Protein AF-A0A151AY26-F1 (afdb_monomer)

Sequence (166 aa):
MREMFSSAWLRRGSSVVFDKYVLGHLIESASLVSLRQALAWLKAWPVEPPAGRNTVLVSGLETLLEVLDPVEAEAFLRKRVKPLIMEFQYRWDQCGLVFGFAAPERSFEVTVADEEVLFLRRDGKRVHLSFALWDGSTTLDVTRLVRDEPQTGRRITVGYHVARIS

Secondary structure (DSSP, 8-state):
-EEE-SSGGGSSSEEEE--HHHHHHHHHHSEEEEHHHHHHTTTS--SS-GGG-SEEEEESHHHHHHHS-HHHHHHHIIIIIHHHHHHHHHH-TTSEEEEE--S-GGGEEE-TTT-PEEEE-TTS-EEEHHHHHH---TTS--EEEEEE-TTT--EEEEEEEES---

Foldseek 3Di:
DAADADPQLQFFFEWEFADPVVVVVCVVQAAEDEPVVLLCCVVPPDLADPPNGQEYEYEDLLVLCQPDDQVVNLVCLQVGQQVSRQVCCVRRVRHHYYYYDNDDPVQWDQDPPQRFTWGQHPVRDIHRNCCSNAVSDPPWPWYFYWDADPPPRDIDGGIITTRDHD

Solvent-accessible surface area (backbone atoms only — not comparable to full-atom values): 9043 Å² total; per-residue (Å²): 119,53,77,41,75,70,73,63,61,46,36,26,24,42,32,44,37,34,32,65,70,61,49,55,53,43,65,74,72,24,32,76,42,43,44,70,59,59,61,49,27,82,80,59,67,69,95,62,59,62,93,78,35,46,24,39,35,32,35,58,56,53,59,48,54,66,69,40,58,47,70,56,30,36,50,44,26,47,73,50,49,23,56,49,52,48,52,42,48,70,75,39,57,66,26,7,40,34,39,46,37,90,55,56,66,89,33,51,47,68,44,88,87,77,62,41,40,27,39,48,37,94,87,71,51,64,30,58,43,40,36,24,50,62,65,61,47,100,84,58,75,54,26,37,31,39,45,69,38,92,88,75,68,45,78,40,74,32,33,41,33,37,72,70,70,134

Mean predicted aligned error: 3.71 Å

Radius of gyration: 14.93 Å; Cα contacts (8 Å, |Δi|>4): 313; chains: 1; bounding box: 34×36×40 Å

Organism: NCBI:txid1122241

pLDDT: mean 92.87, std 8.69, range [44.94, 98.69]

Nearest PDB structures (foldseek):
  5jc3-assembly2_B  TM=2.348E-01  e=4.480E-01  Gallus gallus
  5jc3-assembly1_A  TM=2.347E-01  e=4.480E-01  Gallus gallus
  5jcf-assembly1_A  TM=2.336E-01  e=6.976E-01  Gallus gallus
  5jch-assembly1_A  TM=2.380E-01  e=1.491E+00  Gallus gallus
  5jch-assembly2_B  TM=2.338E-01  e=1.399E+00  Gallus gallus

Structure (mmCIF, N/CA/C/O backbone):
data_AF-A0A151AY26-F1
#
_entry.id   AF-A0A151AY26-F1
#
loop_
_atom_site.group_PDB
_atom_site.id
_atom_site.type_symbol
_atom_site.label_atom_id
_atom_site.label_alt_id
_atom_site.label_comp_id
_atom_site.label_asym_id
_atom_site.label_entity_id
_atom_site.label_seq_id
_atom_site.pdbx_PDB_ins_code
_atom_site.Cartn_x
_atom_site.Cartn_y
_atom_site.Cartn_z
_atom_site.occupancy
_atom_site.B_iso_or_equiv
_atom_site.auth_seq_id
_atom_site.auth_comp_id
_atom_site.auth_asym_id
_atom_site.auth_atom_id
_atom_site.pdbx_PDB_model_num
ATOM 1 N N . MET A 1 1 ? -13.603 10.552 4.955 1.00 85.00 1 MET A N 1
ATOM 2 C CA . MET A 1 1 ? -13.088 9.465 4.111 1.00 85.00 1 MET A CA 1
ATOM 3 C C . MET A 1 1 ? -14.184 8.442 3.963 1.00 85.00 1 MET A C 1
ATOM 5 O O . MET A 1 1 ? -14.793 8.080 4.968 1.00 85.00 1 MET A O 1
ATOM 9 N N . ARG A 1 2 ? -14.480 8.002 2.738 1.00 89.69 2 ARG A N 1
ATOM 10 C CA . ARG A 1 2 ? -15.485 6.957 2.498 1.00 89.69 2 ARG A CA 1
ATOM 11 C C . ARG A 1 2 ? -15.016 5.625 3.088 1.00 89.69 2 ARG A C 1
ATOM 13 O O . ARG A 1 2 ? -13.834 5.308 3.007 1.00 89.69 2 ARG A O 1
ATOM 20 N N . GLU A 1 3 ? -15.941 4.8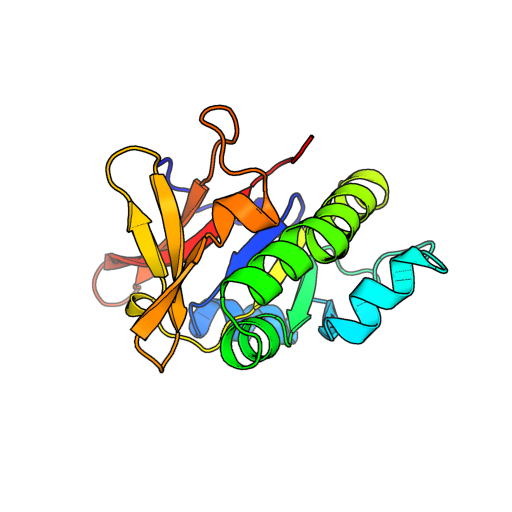28 3.620 1.00 93.44 3 GLU A N 1
ATOM 21 C CA . GLU A 1 3 ? -15.673 3.458 4.079 1.00 93.44 3 GLU A CA 1
ATOM 22 C C . GLU A 1 3 ? -16.173 2.418 3.057 1.00 93.44 3 GLU A C 1
ATOM 24 O O . GLU A 1 3 ? -17.206 2.609 2.406 1.00 93.44 3 GLU A O 1
ATOM 29 N N . MET A 1 4 ? -15.448 1.304 2.912 1.00 93.94 4 MET A N 1
ATOM 30 C CA . MET A 1 4 ? -15.825 0.161 2.074 1.00 93.94 4 MET A CA 1
ATOM 31 C C . MET A 1 4 ? -15.691 -1.157 2.842 1.00 93.94 4 MET A C 1
ATOM 33 O O . MET A 1 4 ? -14.611 -1.502 3.315 1.00 93.94 4 MET A O 1
ATOM 37 N N . PHE A 1 5 ? -16.789 -1.919 2.862 1.00 92.31 5 PHE A N 1
ATOM 38 C CA . PHE A 1 5 ? -16.885 -3.271 3.436 1.00 92.31 5 PHE A CA 1
ATOM 39 C C . PHE A 1 5 ? -16.760 -4.381 2.382 1.00 92.31 5 PHE A C 1
ATOM 41 O O . PHE A 1 5 ? -16.525 -5.543 2.698 1.00 92.31 5 PHE A O 1
ATOM 48 N N . SER A 1 6 ? -16.975 -4.042 1.108 1.00 90.50 6 SER A N 1
ATOM 49 C CA . SER A 1 6 ? -16.974 -5.022 0.021 1.00 90.50 6 SER A CA 1
ATOM 50 C C . SER A 1 6 ? -15.567 -5.535 -0.293 1.00 90.50 6 SER A C 1
ATOM 52 O O . SER A 1 6 ? -14.580 -4.841 -0.068 1.00 90.50 6 SER A O 1
ATOM 54 N N . SER A 1 7 ? -15.483 -6.694 -0.943 1.00 91.88 7 SER A N 1
ATOM 55 C CA . SER A 1 7 ? -14.238 -7.258 -1.478 1.00 91.88 7 SER A CA 1
ATOM 56 C C . SER A 1 7 ? -13.870 -6.747 -2.881 1.00 91.88 7 SER A C 1
ATOM 58 O O . SER A 1 7 ? -13.008 -7.325 -3.540 1.00 91.88 7 SER A O 1
ATOM 60 N N . ALA A 1 8 ? -14.512 -5.680 -3.378 1.00 92.50 8 ALA A N 1
ATOM 61 C CA . ALA A 1 8 ? -14.283 -5.170 -4.735 1.00 92.50 8 ALA A CA 1
ATOM 62 C C . ALA A 1 8 ? -12.825 -4.736 -4.984 1.00 92.50 8 ALA A C 1
ATOM 64 O O . ALA A 1 8 ? -12.304 -4.954 -6.077 1.00 92.50 8 ALA A O 1
ATOM 65 N N . TRP A 1 9 ? -12.150 -4.212 -3.956 1.00 94.56 9 TRP A N 1
ATOM 66 C CA . TRP A 1 9 ? -10.736 -3.810 -3.984 1.00 94.56 9 TRP A CA 1
ATOM 67 C C . TRP A 1 9 ? -9.762 -4.971 -4.251 1.00 94.56 9 TRP A C 1
ATOM 69 O O . TRP A 1 9 ? -8.617 -4.739 -4.631 1.00 94.56 9 TRP A O 1
ATOM 79 N N . LEU A 1 10 ? -10.205 -6.22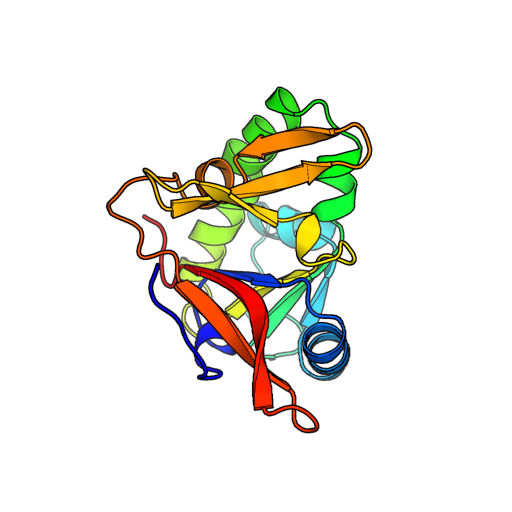7 -4.101 1.00 95.75 10 LEU A N 1
ATOM 80 C CA . LEU A 1 10 ? -9.411 -7.401 -4.471 1.00 95.75 10 LEU A CA 1
ATOM 81 C C . LEU A 1 10 ? -9.299 -7.580 -5.984 1.00 95.75 10 LEU A C 1
ATOM 83 O O . LEU A 1 10 ? -8.372 -8.238 -6.434 1.00 95.75 10 LEU A O 1
ATOM 87 N N . ARG A 1 11 ? -10.235 -7.029 -6.763 1.00 94.56 11 ARG A N 1
ATOM 88 C CA . ARG A 1 11 ? -10.326 -7.237 -8.217 1.00 94.56 11 ARG A CA 1
ATOM 89 C C . ARG A 1 11 ? -9.966 -6.001 -9.030 1.00 94.56 11 ARG A C 1
ATOM 91 O O . ARG A 1 11 ? -10.027 -6.054 -10.247 1.00 94.56 11 ARG A O 1
ATOM 98 N N . ARG A 1 12 ? -9.666 -4.870 -8.395 1.00 94.44 12 ARG A N 1
ATOM 99 C CA . ARG A 1 12 ? -9.336 -3.638 -9.114 1.00 94.44 12 ARG A CA 1
ATOM 100 C C . ARG A 1 12 ? -8.614 -2.649 -8.220 1.00 94.44 12 ARG A C 1
ATOM 102 O O . ARG A 1 12 ? -8.875 -2.600 -7.022 1.00 94.44 12 ARG A O 1
ATOM 109 N N . GLY A 1 13 ? -7.795 -1.805 -8.838 1.00 94.25 13 GLY A N 1
ATOM 110 C CA . GLY A 1 13 ? -7.162 -0.658 -8.199 1.00 94.25 13 GLY A CA 1
ATOM 111 C C . GLY A 1 13 ? -5.954 -1.058 -7.363 1.00 94.25 13 GLY A C 1
ATOM 112 O O . GLY A 1 13 ? -5.368 -2.123 -7.554 1.00 94.25 13 GLY A O 1
ATOM 113 N N . SER A 1 14 ? -5.560 -0.180 -6.446 1.00 96.56 14 SER A N 1
ATOM 114 C CA . SER A 1 14 ? -4.414 -0.410 -5.566 1.00 96.56 14 SER A CA 1
ATOM 115 C C . SER A 1 14 ? -4.747 -0.127 -4.112 1.00 96.56 14 SER A C 1
ATOM 117 O O . SER A 1 14 ? -5.467 0.827 -3.820 1.00 96.56 14 SER A O 1
ATOM 119 N N . SER A 1 15 ? -4.202 -0.937 -3.209 1.00 97.56 15 SER A N 1
ATOM 120 C CA . SER A 1 15 ? -4.500 -0.861 -1.782 1.00 97.56 15 SER A CA 1
ATOM 121 C C . SER A 1 15 ? -3.249 -1.028 -0.931 1.00 97.56 15 SER A C 1
ATOM 123 O O . SER A 1 15 ? -2.327 -1.751 -1.303 1.00 97.56 15 SER A O 1
ATOM 125 N N . VAL A 1 16 ? -3.252 -0.410 0.242 1.00 97.81 16 VAL A N 1
ATOM 126 C CA . VAL A 1 16 ? -2.341 -0.713 1.349 1.00 97.81 16 VAL A CA 1
ATOM 127 C C . VAL A 1 16 ? -3.148 -1.443 2.412 1.00 97.81 16 VAL A C 1
ATOM 129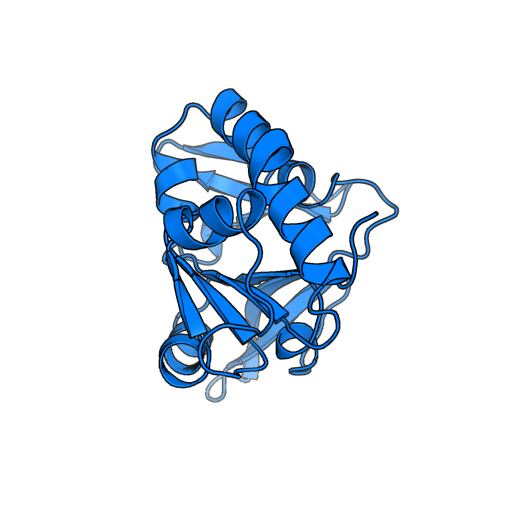 O O . VAL A 1 16 ? -4.204 -0.951 2.798 1.00 97.81 16 VAL A O 1
ATOM 132 N N . VAL A 1 17 ? -2.680 -2.604 2.872 1.00 98.38 17 VAL A N 1
ATOM 133 C CA . VAL A 1 17 ? -3.388 -3.441 3.856 1.00 98.38 17 VAL A CA 1
ATOM 134 C C . VAL A 1 17 ? -2.442 -3.831 4.984 1.00 98.38 17 VAL A C 1
ATOM 136 O O . VAL A 1 17 ? -1.318 -4.262 4.731 1.00 98.38 17 VAL A O 1
ATOM 139 N N . PHE A 1 18 ? -2.918 -3.698 6.221 1.00 97.81 18 PHE A N 1
ATOM 140 C CA . PHE A 1 18 ? -2.132 -3.927 7.439 1.00 97.81 18 PHE A CA 1
ATOM 141 C C . PHE A 1 18 ? -2.842 -4.776 8.505 1.00 97.81 18 PHE A C 1
ATOM 143 O O . PHE A 1 18 ? -2.239 -5.159 9.509 1.00 97.81 18 PHE A O 1
ATOM 150 N N . ASP A 1 19 ? -4.122 -5.109 8.317 1.00 96.56 19 ASP A N 1
ATOM 151 C CA . ASP A 1 19 ? -4.811 -6.020 9.234 1.00 96.56 19 ASP A CA 1
ATOM 152 C C . ASP A 1 19 ? -4.332 -7.464 9.047 1.00 96.56 19 ASP A C 1
ATOM 154 O O . ASP A 1 19 ? -4.396 -8.037 7.958 1.00 96.56 19 ASP A O 1
ATOM 158 N N . LYS A 1 20 ? -3.887 -8.078 10.147 1.00 94.75 20 LYS A N 1
ATOM 159 C CA . LYS A 1 20 ? -3.301 -9.425 10.148 1.00 94.75 20 LYS A CA 1
ATOM 160 C C . LYS A 1 20 ? -4.273 -10.497 9.665 1.00 94.75 20 LYS A C 1
ATOM 162 O O . LYS A 1 20 ? -3.846 -11.433 8.995 1.00 94.75 20 LYS A O 1
ATOM 167 N N . TYR A 1 21 ? -5.558 -10.373 10.002 1.00 94.00 21 TYR A N 1
ATOM 168 C CA . TYR A 1 21 ? -6.567 -11.344 9.588 1.00 94.00 21 TYR A CA 1
ATOM 169 C C . TYR A 1 21 ? -6.764 -11.300 8.068 1.00 94.00 21 TYR A C 1
ATOM 171 O O . TYR A 1 21 ? -6.689 -12.338 7.412 1.00 94.00 21 TYR A O 1
ATOM 179 N N . VAL A 1 22 ? -6.923 -10.106 7.489 1.00 95.88 22 VAL A N 1
ATOM 180 C CA . VAL A 1 22 ? -7.026 -9.935 6.030 1.00 95.88 22 VAL A CA 1
ATOM 181 C C . VAL A 1 22 ? -5.742 -10.374 5.319 1.00 95.88 22 VAL A C 1
ATOM 183 O O . VAL A 1 22 ? -5.815 -11.082 4.316 1.00 95.88 22 VAL A O 1
ATOM 186 N N . LEU A 1 23 ? -4.565 -10.019 5.842 1.00 97.25 23 LEU A N 1
ATOM 187 C CA . LEU A 1 23 ? -3.288 -10.434 5.254 1.00 97.25 23 LEU A CA 1
ATOM 188 C C . LEU A 1 23 ? -3.101 -11.953 5.261 1.00 97.25 23 LEU A C 1
ATOM 190 O O . LEU A 1 23 ? -2.617 -12.490 4.269 1.00 97.25 23 LEU A O 1
ATOM 194 N N . GLY A 1 24 ? -3.520 -12.647 6.325 1.00 96.25 24 GLY A N 1
ATOM 195 C CA . GLY A 1 24 ? -3.487 -14.111 6.385 1.00 96.25 24 GLY A CA 1
ATOM 196 C C . GLY A 1 24 ? -4.253 -14.754 5.228 1.00 96.25 24 GLY A C 1
ATOM 197 O O . GLY A 1 24 ? -3.701 -15.584 4.513 1.00 96.25 24 GLY A O 1
ATOM 198 N N . HIS A 1 25 ? -5.476 -14.284 4.964 1.00 95.31 25 HIS A N 1
ATOM 199 C CA . HIS A 1 25 ? -6.280 -14.768 3.837 1.00 95.31 25 HIS A CA 1
ATOM 200 C C . HIS A 1 25 ? -5.629 -14.448 2.487 1.00 95.31 25 HIS A C 1
ATOM 202 O O . HIS A 1 25 ? -5.589 -15.297 1.599 1.00 95.31 25 HIS A O 1
ATOM 208 N N . LEU A 1 26 ? -5.077 -13.239 2.328 1.00 96.56 26 LEU A N 1
ATOM 209 C CA . LEU A 1 26 ? -4.415 -12.836 1.086 1.00 96.56 26 LEU A CA 1
ATOM 210 C C . LEU A 1 26 ? -3.169 -13.670 0.778 1.00 96.56 26 LEU A C 1
ATOM 212 O O . LEU A 1 26 ? -2.906 -13.938 -0.390 1.00 96.56 26 LEU A O 1
ATOM 216 N N . ILE A 1 27 ? -2.405 -14.087 1.789 1.00 95.31 27 ILE A N 1
ATOM 217 C CA . ILE A 1 27 ? -1.229 -14.947 1.585 1.00 95.31 27 ILE A CA 1
ATOM 218 C C . ILE A 1 27 ? -1.635 -16.277 0.933 1.00 95.31 27 ILE A C 1
ATOM 220 O O . ILE A 1 27 ? -0.912 -16.789 0.080 1.00 95.31 27 ILE A O 1
ATOM 224 N N . GLU A 1 28 ? -2.803 -16.811 1.283 1.00 93.44 28 GLU A N 1
ATOM 225 C CA . GLU A 1 28 ? -3.320 -18.058 0.719 1.00 93.44 28 GLU A CA 1
ATOM 226 C C . GLU A 1 28 ? -3.959 -17.841 -0.662 1.00 93.44 28 GLU A C 1
ATOM 228 O O . GLU A 1 28 ? -3.713 -18.610 -1.601 1.00 93.44 28 GLU A O 1
ATOM 233 N N . SER A 1 29 ? -4.752 -16.774 -0.810 1.00 94.00 29 SER A N 1
ATOM 234 C CA . SER A 1 29 ? -5.644 -16.574 -1.957 1.00 94.00 29 SER A CA 1
ATOM 235 C C . SER A 1 29 ? -5.098 -15.676 -3.074 1.00 94.00 29 SER A C 1
ATOM 237 O O . SER A 1 29 ? -5.614 -15.741 -4.187 1.00 94.00 29 SER A O 1
ATOM 239 N N . ALA A 1 30 ? -4.100 -14.826 -2.811 1.00 95.94 30 ALA A N 1
ATOM 240 C CA . ALA A 1 30 ? -3.525 -13.874 -3.771 1.00 95.94 30 ALA A CA 1
ATOM 241 C C . ALA A 1 30 ? -2.156 -14.334 -4.284 1.00 95.94 30 ALA A C 1
ATOM 243 O O . ALA A 1 30 ? -1.518 -15.216 -3.715 1.00 95.94 30 ALA A O 1
ATOM 244 N N . SER A 1 31 ? -1.673 -13.749 -5.374 1.00 96.81 31 SER A N 1
ATOM 245 C CA . SER A 1 31 ? -0.319 -14.020 -5.854 1.00 96.81 31 SER A CA 1
ATOM 246 C C . SER A 1 31 ? 0.688 -13.184 -5.083 1.00 96.81 31 SER A C 1
ATOM 248 O O . SER A 1 31 ? 0.802 -11.980 -5.316 1.00 96.81 31 SER A O 1
ATOM 250 N N . LEU A 1 32 ? 1.409 -13.819 -4.159 1.00 97.12 32 LEU A N 1
ATOM 251 C CA . LEU A 1 32 ? 2.445 -13.160 -3.374 1.00 97.12 32 LEU A CA 1
ATOM 252 C C . LEU A 1 32 ? 3.709 -12.946 -4.217 1.00 97.12 32 LEU A C 1
ATOM 254 O O . LEU A 1 32 ? 4.324 -13.899 -4.693 1.00 97.12 32 LEU A O 1
ATOM 258 N N . VAL A 1 33 ? 4.127 -11.692 -4.356 1.00 97.81 33 VAL A N 1
ATOM 259 C CA . VAL A 1 33 ? 5.374 -11.300 -5.022 1.00 97.81 33 VAL A CA 1
ATOM 260 C C . VAL A 1 33 ? 6.143 -10.300 -4.162 1.00 97.81 33 VAL A C 1
ATOM 262 O O . VAL A 1 33 ? 5.566 -9.560 -3.368 1.00 97.81 33 VAL A O 1
ATOM 265 N N . SER A 1 34 ? 7.465 -10.238 -4.317 1.00 98.25 34 SER A N 1
ATOM 266 C CA . SER A 1 34 ? 8.250 -9.174 -3.679 1.00 98.25 34 SER A CA 1
ATOM 267 C C . SER A 1 34 ? 8.121 -7.854 -4.445 1.00 98.25 34 SER A C 1
ATOM 269 O O . SER A 1 34 ? 7.943 -7.849 -5.665 1.00 98.25 34 SER A O 1
ATOM 271 N N . LEU A 1 35 ? 8.317 -6.724 -3.763 1.00 98.50 35 LEU A N 1
ATOM 272 C CA . LEU A 1 35 ? 8.384 -5.402 -4.392 1.00 98.50 35 LEU A CA 1
ATOM 273 C C . LEU A 1 35 ? 9.456 -5.351 -5.485 1.00 98.50 35 LEU A C 1
ATOM 275 O O . LEU A 1 35 ? 9.237 -4.771 -6.543 1.00 98.50 35 LEU A O 1
ATOM 279 N N . ARG A 1 36 ? 10.603 -6.005 -5.262 1.00 98.00 36 ARG A N 1
ATOM 280 C CA . ARG A 1 36 ? 11.669 -6.120 -6.267 1.00 98.00 36 ARG A CA 1
ATOM 281 C C . ARG A 1 36 ? 11.165 -6.802 -7.539 1.00 98.00 36 ARG A C 1
ATOM 283 O O . ARG A 1 36 ? 11.432 -6.300 -8.627 1.00 98.00 36 ARG A O 1
ATOM 290 N N . GLN A 1 37 ? 10.453 -7.921 -7.398 1.00 98.06 37 GLN A N 1
ATOM 291 C CA . GLN A 1 37 ? 9.888 -8.656 -8.528 1.00 98.06 37 GLN A CA 1
ATOM 292 C C . GLN A 1 37 ? 8.835 -7.821 -9.260 1.00 98.06 37 GLN A C 1
ATOM 294 O O . GLN A 1 37 ? 8.889 -7.724 -10.482 1.00 98.06 37 GLN A O 1
ATOM 299 N N . ALA A 1 38 ? 7.928 -7.178 -8.520 1.00 98.25 38 ALA A N 1
ATOM 300 C CA . ALA A 1 38 ? 6.895 -6.331 -9.104 1.00 98.25 38 ALA A CA 1
ATOM 301 C C . ALA A 1 38 ? 7.506 -5.153 -9.887 1.00 98.25 38 ALA A C 1
ATOM 303 O O . ALA A 1 38 ? 7.157 -4.911 -11.037 1.00 98.25 38 ALA A O 1
ATOM 304 N N . LEU A 1 39 ? 8.512 -4.476 -9.324 1.00 98.38 39 LEU A N 1
ATOM 305 C CA . LEU A 1 39 ? 9.229 -3.390 -10.003 1.00 98.38 39 LEU A CA 1
ATOM 306 C C . LEU A 1 39 ? 10.018 -3.853 -11.236 1.00 98.38 39 LEU A C 1
ATOM 308 O O . LEU A 1 39 ? 10.288 -3.038 -12.119 1.00 98.38 39 LEU A O 1
ATOM 312 N N . ALA A 1 40 ? 10.417 -5.125 -11.308 1.00 98.12 40 ALA A N 1
ATOM 313 C CA . ALA A 1 40 ? 11.100 -5.667 -12.479 1.00 98.12 40 ALA A CA 1
ATOM 314 C C . ALA A 1 40 ? 10.165 -5.786 -13.696 1.00 98.12 40 ALA A C 1
ATOM 316 O O . ALA A 1 40 ? 10.644 -5.685 -14.826 1.00 98.12 40 ALA A O 1
ATOM 317 N N . TRP A 1 41 ? 8.848 -5.908 -13.486 1.00 98.00 41 TRP A N 1
ATOM 318 C CA . TRP A 1 41 ? 7.857 -5.960 -14.569 1.00 98.00 41 TRP A CA 1
ATOM 319 C C . TRP A 1 41 ? 7.841 -4.702 -15.431 1.00 98.00 41 TRP A C 1
ATOM 321 O O . TRP A 1 41 ? 7.587 -4.791 -16.624 1.00 98.00 41 TRP A O 1
ATOM 331 N N . LEU A 1 42 ? 8.216 -3.541 -14.887 1.00 97.12 42 LEU A N 1
ATOM 332 C CA . LEU A 1 42 ? 8.329 -2.309 -15.677 1.00 97.12 42 LEU A CA 1
ATOM 333 C C . LEU A 1 42 ? 9.361 -2.407 -16.816 1.00 97.12 42 LEU A C 1
ATOM 335 O O . LEU A 1 42 ? 9.313 -1.616 -17.750 1.00 97.12 42 LEU A O 1
ATOM 339 N N . LYS A 1 43 ? 10.300 -3.362 -16.753 1.00 96.44 43 LYS A N 1
ATOM 340 C CA . LYS A 1 43 ? 11.254 -3.635 -17.841 1.00 96.44 43 LYS A CA 1
ATOM 341 C C . LYS A 1 43 ? 10.737 -4.670 -18.839 1.00 96.44 43 LYS A C 1
ATOM 343 O O . LYS A 1 43 ? 11.120 -4.636 -20.001 1.00 96.44 43 LYS A O 1
ATOM 348 N N . ALA A 1 44 ? 9.927 -5.610 -18.365 1.00 95.94 44 ALA A N 1
ATOM 349 C CA . ALA A 1 44 ? 9.359 -6.702 -19.142 1.00 95.94 44 ALA A CA 1
ATOM 350 C C . ALA A 1 44 ? 8.044 -7.126 -18.477 1.00 95.94 44 ALA A C 1
ATOM 352 O O . ALA A 1 44 ? 8.041 -7.926 -17.536 1.00 95.94 44 ALA A O 1
ATOM 353 N N . TRP A 1 45 ? 6.940 -6.520 -18.920 1.00 97.06 45 TRP A N 1
ATOM 354 C CA . TRP A 1 45 ? 5.644 -6.715 -18.277 1.00 97.06 45 TRP A CA 1
ATOM 355 C C . TRP A 1 45 ? 5.090 -8.104 -18.622 1.00 97.06 45 TRP A C 1
ATOM 357 O O . TRP A 1 45 ? 5.039 -8.435 -19.811 1.00 97.06 45 TRP A O 1
ATOM 367 N N . PRO A 1 46 ? 4.680 -8.929 -17.642 1.00 95.12 46 PRO A N 1
ATOM 368 C CA . PRO A 1 46 ? 4.119 -10.242 -17.935 1.00 95.12 46 PRO A CA 1
ATOM 369 C C . PRO A 1 46 ? 2.790 -10.120 -18.686 1.00 95.12 46 PRO A C 1
ATOM 371 O O . PRO A 1 46 ? 2.004 -9.213 -18.425 1.00 95.12 46 PRO A O 1
ATOM 374 N N . VAL A 1 47 ? 2.521 -11.047 -19.607 1.00 92.62 47 VAL A N 1
ATOM 375 C CA . VAL A 1 47 ? 1.260 -11.049 -20.370 1.00 92.62 47 VAL A CA 1
ATOM 376 C C . VAL A 1 47 ? 0.068 -11.242 -19.431 1.00 92.62 47 VAL A C 1
ATOM 378 O O . VAL A 1 47 ? -0.912 -10.507 -19.512 1.00 92.62 47 VAL A O 1
ATOM 381 N N . GLU A 1 48 ? 0.193 -12.175 -18.490 1.00 93.00 48 GLU A N 1
ATOM 382 C CA . GLU A 1 48 ? -0.853 -12.509 -17.528 1.00 93.00 48 GLU A CA 1
ATOM 383 C C . GLU A 1 48 ? -0.427 -12.171 -16.092 1.00 93.00 48 GLU A C 1
ATOM 385 O O . GLU A 1 48 ? 0.769 -12.231 -15.772 1.00 93.00 48 GLU A O 1
ATOM 390 N N . PRO A 1 49 ? -1.388 -11.857 -15.204 1.00 93.12 49 PRO A N 1
ATOM 391 C CA . PRO A 1 49 ? -1.128 -11.749 -13.777 1.00 93.12 49 PRO A CA 1
ATOM 392 C C . PRO A 1 49 ? -0.475 -13.029 -13.232 1.00 93.12 49 PRO A C 1
ATOM 394 O O . PRO A 1 49 ? -0.819 -14.136 -13.662 1.00 93.12 49 PRO A O 1
ATOM 397 N N . PRO A 1 50 ? 0.437 -12.92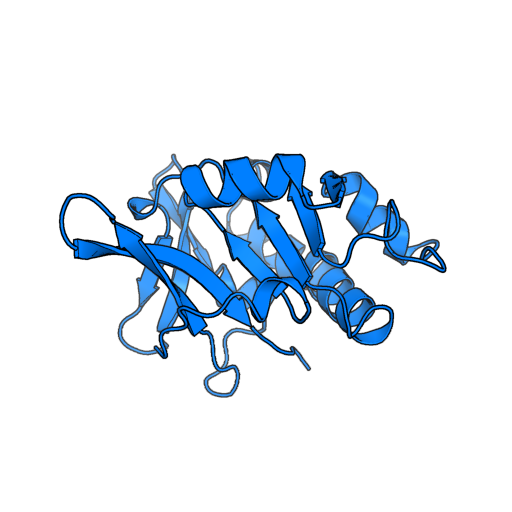4 -12.248 1.00 91.44 50 PRO A N 1
ATOM 398 C CA . PRO A 1 50 ? 1.086 -14.095 -11.674 1.00 91.44 50 PRO A CA 1
ATOM 399 C C . PRO A 1 50 ? 0.067 -15.124 -11.175 1.00 91.44 50 PRO A C 1
ATOM 401 O O . PRO A 1 50 ? -0.928 -14.762 -10.546 1.00 91.44 50 PRO A O 1
ATOM 404 N N . ALA A 1 51 ? 0.333 -16.404 -11.441 1.00 87.69 51 ALA A N 1
ATOM 405 C CA . ALA A 1 51 ? -0.508 -17.546 -11.066 1.00 87.69 51 ALA A CA 1
ATOM 406 C C . ALA A 1 51 ? -1.999 -17.441 -11.471 1.00 87.69 51 ALA A C 1
ATOM 408 O O . ALA A 1 51 ? -2.830 -18.128 -10.879 1.00 87.69 51 ALA A O 1
ATOM 409 N N . GLY A 1 52 ? -2.353 -16.580 -12.437 1.00 84.00 52 GLY A N 1
ATOM 410 C CA . GLY A 1 52 ? -3.733 -16.400 -12.904 1.00 84.00 52 GLY A CA 1
ATOM 411 C C . GLY A 1 52 ? -4.710 -15.905 -11.829 1.00 84.00 52 GLY A C 1
ATOM 412 O O . GLY A 1 52 ? -5.914 -16.117 -11.952 1.00 84.00 52 GLY A O 1
ATOM 413 N N . ARG A 1 53 ? -4.215 -15.292 -10.742 1.00 89.12 53 ARG A N 1
ATOM 414 C CA . ARG A 1 53 ? -5.055 -14.792 -9.641 1.00 89.12 53 ARG A CA 1
ATOM 415 C C . ARG A 1 53 ? -5.461 -13.340 -9.880 1.00 89.12 53 ARG A C 1
ATOM 417 O O . ARG A 1 53 ? -4.664 -12.528 -10.336 1.00 89.12 53 ARG A O 1
ATOM 424 N N . ASN A 1 54 ? -6.672 -12.996 -9.444 1.00 92.38 54 ASN A N 1
ATOM 425 C CA . ASN A 1 54 ? -7.234 -11.644 -9.573 1.00 92.38 54 ASN A CA 1
ATOM 426 C C . ASN A 1 54 ? -6.668 -10.639 -8.556 1.00 92.38 54 ASN A C 1
ATOM 428 O O . ASN A 1 54 ? -7.073 -9.483 -8.551 1.00 92.38 54 ASN A O 1
ATOM 432 N N . THR A 1 55 ? -5.760 -11.055 -7.673 1.00 97.75 55 THR A N 1
ATOM 433 C CA . THR A 1 55 ? -5.138 -10.182 -6.675 1.00 97.75 55 THR A CA 1
ATOM 434 C C . THR A 1 55 ? -3.651 -10.482 -6.603 1.00 97.75 55 THR A C 1
ATOM 436 O O . THR A 1 55 ? -3.255 -11.641 -6.470 1.00 97.75 55 THR A O 1
ATOM 439 N N . VAL A 1 56 ? -2.831 -9.437 -6.639 1.00 98.25 56 VAL A N 1
ATOM 440 C CA . VAL A 1 56 ? -1.385 -9.516 -6.434 1.00 98.25 56 VAL A CA 1
ATOM 441 C C . VAL A 1 56 ? -1.059 -8.877 -5.092 1.00 98.25 56 VAL A C 1
ATOM 443 O O . VAL A 1 56 ? -1.273 -7.681 -4.902 1.00 98.25 56 VAL A O 1
ATOM 446 N N . LEU A 1 57 ? -0.529 -9.676 -4.168 1.00 98.50 57 LEU A N 1
ATOM 447 C CA . LEU A 1 57 ? -0.023 -9.204 -2.884 1.00 98.50 57 LEU A CA 1
ATOM 448 C C . LEU A 1 57 ? 1.476 -8.929 -3.019 1.00 98.50 57 LEU A C 1
ATOM 450 O O . LEU A 1 57 ? 2.267 -9.832 -3.274 1.00 98.50 57 LEU A O 1
ATOM 454 N N . VAL A 1 58 ? 1.876 -7.680 -2.834 1.00 98.56 58 VAL A N 1
ATOM 455 C CA . VAL A 1 58 ? 3.260 -7.222 -2.880 1.00 98.56 58 VAL A CA 1
ATOM 456 C C . VAL A 1 58 ? 3.797 -7.067 -1.463 1.00 98.56 58 VAL A C 1
ATOM 458 O O . VAL A 1 58 ? 3.248 -6.316 -0.654 1.00 98.56 58 VAL A O 1
ATOM 461 N N . SER A 1 59 ? 4.910 -7.740 -1.174 1.00 97.50 59 SER A N 1
ATOM 462 C CA . SER A 1 59 ? 5.645 -7.620 0.088 1.00 97.50 59 SER A CA 1
ATOM 463 C C . SER A 1 59 ? 6.893 -6.743 -0.042 1.00 97.50 59 SER A C 1
ATOM 465 O O . SER A 1 59 ? 7.462 -6.582 -1.122 1.00 97.50 59 SER A O 1
ATOM 467 N N . GLY A 1 60 ? 7.355 -6.184 1.079 1.00 97.25 60 GLY A N 1
ATOM 468 C CA . GLY A 1 60 ? 8.631 -5.461 1.162 1.00 97.25 60 GLY A CA 1
ATOM 469 C C . GLY A 1 60 ? 8.548 -3.946 0.971 1.00 97.25 60 GLY A C 1
ATOM 470 O O . GLY A 1 60 ? 9.582 -3.286 1.059 1.00 97.25 60 GLY A O 1
ATOM 471 N N . LEU A 1 61 ? 7.352 -3.379 0.757 1.00 98.19 61 LEU A N 1
ATOM 472 C CA . LEU A 1 61 ? 7.192 -1.923 0.744 1.00 98.19 61 LEU A CA 1
ATOM 473 C C . LEU A 1 61 ? 7.444 -1.318 2.130 1.00 98.19 61 LEU A C 1
ATOM 475 O O . LEU A 1 61 ? 8.233 -0.386 2.222 1.00 98.19 61 LEU A O 1
ATOM 479 N N . GLU A 1 62 ? 6.880 -1.894 3.198 1.00 97.75 62 GLU A N 1
ATOM 480 C CA . GLU A 1 62 ? 7.143 -1.455 4.581 1.00 97.75 62 GLU A CA 1
ATOM 481 C C . GLU A 1 62 ? 8.644 -1.371 4.879 1.00 97.75 62 GLU A C 1
ATOM 483 O O . GLU A 1 62 ? 9.131 -0.341 5.332 1.00 97.75 62 GLU A O 1
ATOM 488 N N . THR A 1 63 ? 9.398 -2.430 4.563 1.00 96.75 63 THR A N 1
ATOM 489 C CA . THR A 1 63 ? 10.849 -2.473 4.793 1.00 96.75 63 THR A CA 1
ATOM 490 C C . THR A 1 63 ? 11.568 -1.324 4.094 1.00 96.75 63 THR A C 1
ATOM 492 O O . THR A 1 63 ? 12.472 -0.730 4.670 1.00 96.75 63 THR A O 1
ATOM 495 N N . LEU A 1 64 ? 11.167 -0.987 2.868 1.00 97.31 64 LEU A N 1
ATOM 496 C CA . LEU A 1 64 ? 11.757 0.125 2.132 1.00 97.31 64 LEU A CA 1
ATOM 497 C C . LEU A 1 64 ? 11.462 1.474 2.804 1.00 97.31 64 LEU A C 1
ATOM 499 O O . LEU A 1 64 ? 12.365 2.302 2.902 1.00 97.31 64 LEU A O 1
ATOM 503 N N . LEU A 1 65 ? 10.236 1.676 3.297 1.00 97.94 65 LEU A N 1
ATOM 504 C CA . LEU A 1 65 ? 9.849 2.909 3.995 1.00 97.94 65 LEU A CA 1
ATOM 505 C C . LEU A 1 65 ? 10.542 3.068 5.355 1.00 97.94 65 LEU A C 1
ATOM 507 O O . LEU A 1 65 ? 10.800 4.189 5.781 1.00 97.94 65 LEU A O 1
ATOM 511 N N . GLU A 1 66 ? 10.858 1.960 6.025 1.00 97.38 66 GLU A N 1
ATOM 512 C CA . GLU A 1 66 ? 11.574 1.968 7.306 1.00 97.38 66 GLU A CA 1
ATOM 513 C C . GLU A 1 66 ? 13.082 2.221 7.146 1.00 97.38 66 GLU A C 1
ATOM 515 O O . GLU A 1 66 ? 13.710 2.760 8.058 1.00 97.38 66 GLU A O 1
ATOM 520 N N . VAL A 1 67 ? 13.670 1.839 6.005 1.00 96.50 67 VAL A N 1
ATOM 521 C CA . VAL A 1 67 ? 15.125 1.902 5.771 1.00 96.50 67 VAL A CA 1
ATOM 522 C C . VAL A 1 67 ? 15.569 3.219 5.136 1.00 96.50 67 VAL A C 1
ATOM 524 O O . VAL A 1 67 ? 16.608 3.751 5.523 1.00 96.50 67 VAL A O 1
ATOM 527 N N . LEU A 1 68 ? 14.822 3.745 4.163 1.00 97.44 68 LEU A N 1
ATOM 528 C CA . LEU A 1 68 ? 15.183 4.998 3.491 1.00 97.44 68 LEU A CA 1
ATOM 529 C C . LEU A 1 68 ? 14.930 6.213 4.393 1.00 97.44 68 LEU A C 1
ATOM 531 O O . LEU A 1 68 ? 14.104 6.159 5.303 1.00 97.44 68 LEU A O 1
ATOM 535 N N . ASP A 1 69 ? 15.601 7.338 4.140 1.00 97.00 69 ASP A N 1
ATOM 536 C CA . ASP A 1 69 ? 15.166 8.624 4.706 1.00 97.00 69 ASP A CA 1
ATOM 537 C C . ASP A 1 69 ? 13.732 8.949 4.223 1.00 97.00 69 ASP A C 1
ATOM 539 O O . ASP A 1 69 ? 13.393 8.562 3.102 1.00 97.00 69 ASP A O 1
ATOM 543 N N . PRO A 1 70 ? 12.848 9.612 5.006 1.00 96.88 70 PRO A N 1
ATOM 544 C CA . PRO A 1 70 ? 11.469 9.834 4.570 1.00 96.88 70 PRO A CA 1
ATOM 545 C C . PRO A 1 70 ? 11.355 10.545 3.220 1.00 96.88 70 PRO A C 1
ATOM 547 O O . PRO A 1 70 ? 10.523 10.159 2.401 1.00 96.88 70 PRO A O 1
ATOM 550 N N . VAL A 1 71 ? 12.223 11.524 2.944 1.00 96.56 71 VAL A N 1
ATOM 551 C CA . VAL A 1 71 ? 12.194 12.265 1.674 1.00 96.56 71 VAL A CA 1
ATOM 552 C C . VAL A 1 71 ? 12.571 11.348 0.510 1.00 96.56 71 VAL A C 1
ATOM 554 O O . VAL A 1 71 ? 11.944 11.377 -0.553 1.00 96.56 71 VAL A O 1
ATOM 557 N N . GLU A 1 72 ? 13.567 10.486 0.711 1.00 98.12 72 GLU A N 1
ATOM 558 C CA . GLU A 1 72 ? 13.977 9.485 -0.275 1.00 98.12 72 GLU A CA 1
ATOM 559 C C . GLU A 1 72 ? 12.913 8.403 -0.473 1.00 98.12 72 GLU A C 1
ATOM 561 O O . GLU A 1 72 ? 12.665 7.986 -1.606 1.00 98.12 72 GLU A O 1
ATOM 566 N N . ALA A 1 73 ? 12.251 7.978 0.605 1.00 98.00 73 ALA A N 1
ATOM 567 C CA . ALA A 1 73 ? 11.159 7.016 0.571 1.00 98.00 73 ALA A CA 1
ATOM 568 C C . ALA A 1 73 ? 9.995 7.551 -0.270 1.00 98.00 73 ALA A C 1
ATOM 570 O O . ALA A 1 73 ? 9.537 6.877 -1.192 1.00 98.00 73 ALA A O 1
ATOM 571 N N . GLU A 1 74 ? 9.565 8.790 -0.033 1.00 97.38 74 GLU A N 1
ATOM 572 C CA . GLU A 1 74 ? 8.524 9.435 -0.835 1.00 97.38 74 GLU A CA 1
ATOM 573 C C . GLU A 1 74 ? 8.940 9.617 -2.293 1.00 97.38 74 GLU A C 1
ATOM 575 O O . GLU A 1 74 ? 8.153 9.364 -3.207 1.00 97.38 74 GLU A O 1
ATOM 580 N N . ALA A 1 75 ? 10.188 10.019 -2.542 1.00 97.50 75 ALA A N 1
ATOM 581 C CA . ALA A 1 75 ? 10.708 10.111 -3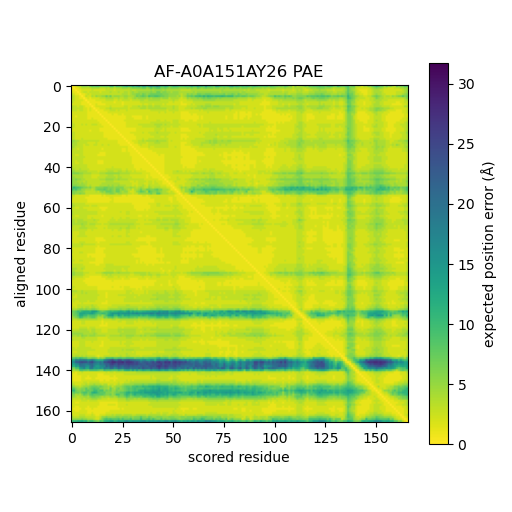.899 1.00 97.50 75 ALA A CA 1
ATOM 582 C C . ALA A 1 75 ? 10.702 8.741 -4.596 1.00 97.50 75 ALA A C 1
ATOM 584 O O . ALA A 1 75 ? 10.364 8.660 -5.778 1.00 97.50 75 ALA A O 1
ATOM 585 N N . PHE A 1 76 ? 11.036 7.664 -3.883 1.00 98.00 76 PHE A N 1
ATOM 586 C CA . PHE A 1 76 ? 10.978 6.303 -4.405 1.00 98.00 76 PHE A CA 1
ATOM 587 C C . PHE A 1 76 ? 9.540 5.885 -4.721 1.00 98.00 76 PHE A C 1
ATOM 589 O O . PHE A 1 76 ? 9.280 5.377 -5.814 1.00 98.00 76 PHE A O 1
ATOM 596 N N . LEU A 1 77 ? 8.599 6.137 -3.808 1.00 97.69 77 LEU A N 1
ATOM 597 C CA . LEU A 1 77 ? 7.177 5.879 -4.023 1.00 97.69 77 LEU A CA 1
ATOM 598 C C . LEU A 1 77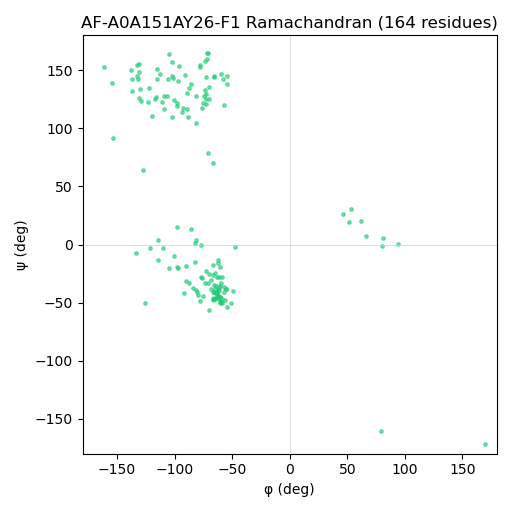 ? 6.686 6.580 -5.298 1.00 97.69 77 LEU A C 1
ATOM 600 O O . LEU A 1 77 ? 6.225 5.899 -6.216 1.00 97.69 77 LEU A O 1
ATOM 604 N N . ARG A 1 78 ? 6.917 7.894 -5.421 1.00 96.06 78 ARG A N 1
ATOM 605 C CA . ARG A 1 78 ? 6.493 8.698 -6.582 1.00 96.06 78 ARG A CA 1
ATOM 606 C C . ARG A 1 78 ? 7.155 8.258 -7.889 1.00 96.06 78 ARG A C 1
ATOM 608 O O . ARG A 1 78 ? 6.506 8.209 -8.927 1.00 96.06 78 ARG A O 1
ATOM 615 N N . LYS A 1 79 ? 8.456 7.947 -7.871 1.00 96.50 79 LYS A N 1
ATOM 616 C CA . LYS A 1 79 ? 9.236 7.681 -9.098 1.00 96.50 79 LYS A CA 1
ATOM 617 C C . LYS A 1 79 ? 9.242 6.219 -9.532 1.00 96.50 79 LYS A C 1
ATOM 619 O O . LYS A 1 79 ? 9.625 5.935 -10.664 1.00 96.50 79 LYS A O 1
ATOM 624 N N . ARG A 1 80 ? 8.913 5.278 -8.643 1.00 97.62 80 ARG A N 1
ATOM 625 C CA . ARG A 1 80 ? 9.032 3.832 -8.908 1.00 97.62 80 ARG A CA 1
ATOM 626 C C . ARG A 1 80 ? 7.734 3.084 -8.664 1.00 97.62 80 ARG A C 1
ATOM 628 O O . ARG A 1 80 ? 7.316 2.321 -9.529 1.00 97.62 80 ARG A O 1
ATOM 635 N N . VAL A 1 81 ? 7.108 3.290 -7.508 1.00 97.94 81 VAL A N 1
ATOM 636 C CA . VAL A 1 81 ? 5.924 2.516 -7.108 1.00 97.94 81 VAL A CA 1
ATOM 637 C C . VAL A 1 81 ? 4.663 3.058 -7.769 1.00 97.94 81 VAL A C 1
ATOM 639 O O . VAL A 1 81 ? 3.870 2.274 -8.274 1.00 97.94 81 VAL A O 1
ATOM 642 N N . LYS A 1 82 ? 4.505 4.378 -7.864 1.00 96.25 82 LYS A N 1
ATOM 643 C CA . LYS A 1 82 ? 3.382 4.980 -8.584 1.00 96.25 82 LYS A CA 1
ATOM 644 C C . LYS A 1 82 ? 3.358 4.569 -10.070 1.00 96.25 82 LYS A C 1
ATOM 646 O O . LYS A 1 82 ? 2.327 4.055 -10.493 1.00 96.25 82 LYS A O 1
ATOM 651 N N . PRO A 1 83 ? 4.459 4.656 -10.851 1.00 96.31 83 PRO A N 1
ATOM 652 C CA . PRO A 1 83 ? 4.479 4.131 -12.219 1.00 96.31 83 PRO A CA 1
ATOM 653 C C . PRO A 1 83 ? 4.132 2.642 -12.313 1.00 96.31 83 PRO A C 1
ATOM 655 O O . PRO A 1 83 ? 3.436 2.235 -13.237 1.00 96.31 83 PRO A O 1
ATOM 658 N N . LEU A 1 84 ? 4.566 1.831 -11.338 1.00 97.94 84 LEU A N 1
ATOM 659 C CA . LEU A 1 84 ? 4.161 0.427 -11.243 1.00 97.94 84 LEU A CA 1
ATOM 660 C C . LEU A 1 84 ? 2.642 0.290 -11.070 1.00 97.94 84 LEU A C 1
ATOM 662 O O . LEU A 1 84 ? 2.044 -0.534 -11.751 1.00 97.94 84 LEU A O 1
ATOM 666 N N . ILE A 1 85 ? 2.020 1.079 -10.189 1.00 96.94 85 ILE A N 1
ATOM 667 C CA . ILE A 1 85 ? 0.564 1.065 -9.984 1.00 96.94 85 ILE A CA 1
ATOM 668 C C 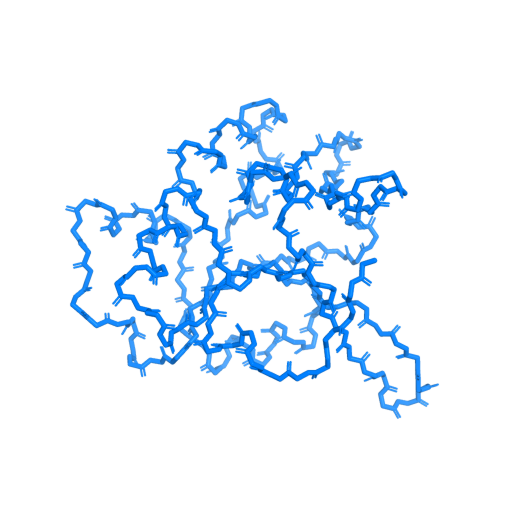. ILE A 1 85 ? -0.167 1.478 -11.267 1.00 96.94 85 ILE A C 1
ATOM 670 O O . ILE A 1 85 ? -1.125 0.810 -11.652 1.00 96.94 85 ILE A O 1
ATOM 674 N N . MET A 1 86 ? 0.281 2.547 -11.930 1.00 95.31 86 MET A N 1
ATOM 675 C CA . MET A 1 86 ? -0.336 3.043 -13.165 1.00 95.31 86 MET A CA 1
ATOM 676 C C . MET A 1 86 ? -0.294 1.985 -14.271 1.00 95.31 86 MET A C 1
ATOM 678 O O . MET A 1 86 ? -1.330 1.651 -14.845 1.00 95.31 86 MET A O 1
ATOM 682 N N . GLU A 1 87 ? 0.882 1.404 -14.523 1.00 96.75 87 GLU A N 1
ATOM 683 C CA . GLU A 1 87 ? 1.040 0.365 -15.545 1.00 96.75 87 GLU A CA 1
ATOM 684 C C . GLU A 1 87 ? 0.250 -0.899 -15.176 1.00 96.75 87 GLU A C 1
ATOM 686 O O . GLU A 1 87 ? -0.403 -1.494 -16.032 1.00 96.75 87 GLU A O 1
ATOM 691 N N . PHE A 1 88 ? 0.217 -1.270 -13.890 1.00 96.75 88 PHE A N 1
ATOM 692 C CA . PHE A 1 88 ? -0.585 -2.392 -13.402 1.00 96.75 88 PHE A CA 1
ATOM 693 C C . PHE A 1 88 ? -2.071 -2.198 -13.692 1.00 96.75 88 PHE A C 1
ATOM 695 O O . PHE A 1 88 ? -2.702 -3.087 -14.256 1.00 96.75 88 PHE A O 1
ATOM 702 N N . GLN A 1 89 ? -2.628 -1.037 -13.343 1.00 94.00 89 GLN A N 1
ATOM 703 C CA . GLN A 1 89 ? -4.043 -0.734 -13.565 1.00 94.00 89 GLN A CA 1
ATOM 704 C C . GLN A 1 89 ? -4.395 -0.621 -15.052 1.00 94.00 89 GLN A C 1
ATOM 706 O O . GLN A 1 89 ? -5.545 -0.851 -15.420 1.00 94.00 89 GLN A O 1
ATOM 711 N N . TYR A 1 90 ? -3.427 -0.262 -15.899 1.00 94.69 90 TYR A N 1
ATOM 712 C CA . TYR A 1 90 ? -3.603 -0.227 -17.347 1.00 94.69 90 TYR A CA 1
ATOM 713 C C . TYR A 1 90 ? -3.608 -1.631 -17.969 1.00 94.69 90 TYR A C 1
ATOM 715 O O . TYR A 1 90 ? -4.448 -1.922 -18.816 1.00 94.69 90 TYR A O 1
ATOM 723 N N . ARG A 1 91 ? -2.684 -2.506 -17.553 1.00 95.00 91 ARG A N 1
ATOM 724 C CA . ARG A 1 91 ? -2.500 -3.846 -18.140 1.00 95.00 91 ARG A CA 1
ATOM 725 C C . ARG A 1 91 ? -3.447 -4.894 -17.568 1.00 95.00 91 ARG A C 1
ATOM 727 O O . ARG A 1 91 ? -3.888 -5.772 -18.301 1.00 95.00 91 ARG A O 1
ATOM 734 N N . TRP A 1 92 ? -3.721 -4.826 -16.269 1.00 94.94 92 TRP A N 1
ATOM 735 C CA . TRP A 1 92 ? -4.503 -5.808 -15.519 1.00 94.94 92 TRP A CA 1
ATOM 736 C C . TRP A 1 92 ? -5.633 -5.104 -14.755 1.00 94.94 92 TRP A C 1
ATOM 738 O O . TRP A 1 92 ? -5.681 -5.096 -13.526 1.00 94.94 92 TRP A O 1
ATOM 748 N N . ASP A 1 93 ? -6.560 -4.493 -15.492 1.00 91.12 93 ASP A N 1
ATOM 749 C CA . ASP A 1 93 ? -7.655 -3.671 -14.954 1.00 91.12 93 ASP A CA 1
ATOM 750 C C . ASP A 1 93 ? -8.698 -4.454 -14.124 1.00 91.12 93 ASP A C 1
ATOM 752 O O . ASP A 1 93 ? -9.439 -3.854 -13.340 1.00 91.12 93 ASP A O 1
ATOM 756 N N . GLN A 1 94 ? -8.721 -5.785 -14.268 1.00 92.75 94 GLN A N 1
ATOM 757 C CA . GLN A 1 94 ? -9.506 -6.737 -13.468 1.00 92.75 94 GLN A CA 1
ATOM 758 C C . GLN A 1 94 ? -8.695 -7.403 -12.340 1.00 92.75 94 GLN A C 1
ATOM 760 O O . GLN A 1 94 ? -9.122 -8.418 -11.781 1.00 92.75 94 GLN A O 1
ATOM 765 N N . CYS A 1 95 ? -7.523 -6.855 -12.001 1.00 96.12 95 CYS A N 1
ATOM 766 C CA . CYS A 1 95 ? -6.726 -7.297 -10.863 1.00 96.12 95 CYS A CA 1
ATOM 767 C C . CYS A 1 95 ? -6.598 -6.219 -9.782 1.00 96.12 95 CYS A C 1
ATOM 769 O O . CYS A 1 95 ? -6.448 -5.030 -10.064 1.00 96.12 95 CYS A O 1
ATOM 771 N N . GLY A 1 96 ? -6.620 -6.641 -8.517 1.00 97.44 96 GLY A N 1
ATOM 772 C CA . GLY A 1 96 ? -6.269 -5.794 -7.378 1.00 97.44 96 GLY A CA 1
ATOM 773 C C . GLY A 1 96 ? -4.776 -5.869 -7.063 1.00 97.44 96 GLY A C 1
ATOM 774 O O . GLY A 1 96 ? -4.223 -6.961 -6.916 1.00 97.44 96 GLY A O 1
ATOM 775 N N . LEU A 1 97 ? -4.125 -4.716 -6.915 1.00 98.25 97 LEU A N 1
ATOM 776 C CA . LEU A 1 97 ? -2.751 -4.613 -6.421 1.00 98.25 97 LEU A CA 1
ATOM 777 C C . LEU A 1 97 ? -2.762 -4.275 -4.928 1.00 98.25 97 LEU A C 1
ATOM 779 O O . LEU A 1 97 ? -3.300 -3.247 -4.527 1.00 98.25 97 LEU A O 1
ATOM 783 N N . VAL A 1 98 ? -2.160 -5.111 -4.088 1.00 98.56 98 VAL A N 1
ATOM 784 C CA . VAL A 1 98 ? -2.181 -4.932 -2.631 1.00 98.56 98 VAL A CA 1
ATOM 785 C C . VAL A 1 98 ? -0.763 -4.862 -2.094 1.00 98.56 98 VAL A C 1
ATOM 787 O O . VAL A 1 98 ? -0.005 -5.807 -2.254 1.00 98.56 98 VAL A O 1
ATOM 790 N N . PHE A 1 99 ? -0.402 -3.782 -1.412 1.00 98.69 99 PHE A N 1
ATOM 791 C CA . PHE A 1 99 ? 0.845 -3.678 -0.660 1.00 98.69 99 PHE A CA 1
ATOM 792 C C . PHE A 1 99 ? 0.590 -4.081 0.793 1.00 98.69 99 PHE A C 1
ATOM 794 O O . PHE A 1 99 ? -0.162 -3.412 1.504 1.00 98.69 99 PHE A O 1
ATOM 801 N N . GLY A 1 100 ? 1.197 -5.189 1.219 1.00 98.31 100 GLY A N 1
ATOM 802 C CA . GLY A 1 100 ? 1.039 -5.721 2.571 1.00 98.31 100 GLY A CA 1
ATOM 803 C C . GLY A 1 100 ? 2.031 -5.113 3.562 1.00 98.31 100 GLY A C 1
ATOM 804 O O . GLY A 1 100 ? 3.227 -5.032 3.272 1.00 98.31 100 GLY A O 1
ATOM 805 N N . PHE A 1 101 ? 1.530 -4.730 4.735 1.00 98.38 101 PHE A N 1
ATOM 806 C CA . PHE A 1 101 ? 2.302 -4.203 5.861 1.00 98.38 101 PHE A CA 1
ATOM 807 C C . PHE A 1 101 ? 2.069 -5.074 7.103 1.00 98.38 101 PHE A C 1
ATOM 809 O O . PHE A 1 101 ? 0.943 -5.423 7.428 1.00 98.38 101 PHE A O 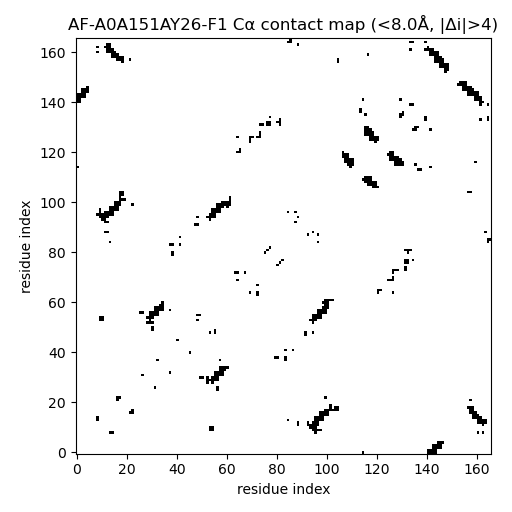1
ATOM 816 N N . ALA A 1 102 ? 3.132 -5.421 7.818 1.00 95.94 102 ALA A N 1
ATOM 817 C CA . ALA A 1 102 ? 3.074 -6.037 9.139 1.00 95.94 102 ALA A CA 1
ATOM 818 C C . ALA A 1 102 ? 2.873 -5.006 10.269 1.00 95.94 102 ALA A C 1
ATOM 820 O O . ALA A 1 102 ? 2.552 -5.390 11.400 1.00 95.94 102 ALA A O 1
ATOM 821 N N . ALA A 1 103 ? 3.080 -3.716 9.981 1.00 96.31 103 ALA A N 1
ATOM 822 C CA . ALA A 1 103 ? 2.845 -2.623 10.916 1.00 96.31 103 ALA A CA 1
ATOM 823 C C . ALA A 1 103 ? 1.382 -2.590 11.420 1.00 96.31 103 ALA A C 1
ATOM 825 O O . ALA A 1 103 ? 0.462 -2.865 10.657 1.00 96.31 103 ALA A O 1
ATOM 826 N N . PRO A 1 104 ? 1.133 -2.263 12.702 1.00 95.31 104 PRO A N 1
ATOM 827 C CA . PRO A 1 104 ? -0.224 -2.178 13.245 1.00 95.31 104 PRO A CA 1
ATOM 828 C C . PRO A 1 104 ? -0.990 -0.952 12.718 1.00 95.31 104 PRO A C 1
ATOM 830 O O . PRO A 1 104 ? -0.380 0.016 12.280 1.00 95.31 104 PRO A O 1
ATOM 833 N N . GLU A 1 105 ? -2.320 -0.932 12.879 1.00 95.00 105 GLU A N 1
ATOM 834 C CA . GLU A 1 105 ? -3.191 0.201 12.491 1.00 95.00 105 GLU A CA 1
ATOM 835 C C . GLU A 1 105 ? -2.681 1.558 13.003 1.00 95.00 105 GLU A C 1
ATOM 837 O O . GLU A 1 105 ? -2.673 2.532 12.263 1.00 95.00 105 GLU A O 1
ATOM 842 N N . ARG A 1 106 ? -2.163 1.617 14.239 1.00 94.94 106 ARG A N 1
ATOM 843 C CA . ARG A 1 106 ? -1.607 2.847 14.840 1.00 94.94 106 ARG A CA 1
ATOM 844 C C . ARG A 1 106 ? -0.384 3.426 14.116 1.00 94.94 106 ARG A C 1
ATOM 846 O O . ARG A 1 106 ? 0.023 4.535 14.433 1.00 94.94 106 ARG A O 1
ATOM 853 N N . SER A 1 107 ? 0.236 2.667 13.213 1.00 97.31 107 SER A N 1
ATOM 854 C CA . SER A 1 107 ? 1.313 3.152 12.344 1.00 97.31 107 SER A CA 1
ATOM 855 C C . SER A 1 107 ? 0.778 3.882 11.110 1.00 97.31 107 SER A C 1
ATOM 857 O O . SER A 1 107 ? 1.569 4.315 10.279 1.00 97.31 107 SER A O 1
ATOM 859 N N . PHE A 1 108 ? -0.541 4.020 10.974 1.00 96.38 108 PHE A N 1
ATOM 860 C CA . PHE A 1 108 ? -1.183 4.763 9.902 1.00 96.38 108 PHE A CA 1
ATOM 861 C C . PHE A 1 108 ? -2.015 5.899 10.496 1.00 96.38 108 PHE A C 1
ATOM 863 O O . PHE A 1 108 ? -3.039 5.667 11.137 1.00 96.38 108 PHE A O 1
ATOM 870 N N . GLU A 1 109 ? -1.569 7.134 10.284 1.00 94.44 109 GLU A N 1
ATOM 871 C CA . GLU A 1 109 ? -2.288 8.338 10.707 1.00 94.44 109 GLU A CA 1
ATOM 872 C C . GLU A 1 109 ? -3.100 8.874 9.521 1.00 94.44 109 GLU A C 1
ATOM 874 O O . GLU A 1 109 ? -2.620 8.853 8.390 1.00 94.44 109 GLU A O 1
ATOM 879 N N . VAL A 1 110 ? -4.322 9.356 9.767 1.00 91.31 110 VAL A N 1
ATOM 880 C CA . VAL A 1 110 ? -5.123 10.058 8.751 1.00 91.31 110 VAL A CA 1
ATOM 881 C C . VAL A 1 110 ? -5.236 11.524 9.144 1.00 91.31 110 VAL A C 1
ATOM 883 O O . VAL A 1 110 ? -5.702 11.825 10.245 1.00 91.31 110 VAL A O 1
ATOM 886 N N . THR A 1 111 ? -4.809 12.434 8.269 1.00 87.12 111 THR A N 1
ATOM 887 C CA . THR A 1 111 ? -4.917 13.875 8.526 1.00 87.12 111 THR A CA 1
ATOM 888 C C . THR A 1 111 ? -6.370 14.338 8.408 1.00 87.12 111 THR A C 1
ATOM 890 O O . THR A 1 111 ? -7.147 13.831 7.601 1.00 87.12 111 THR A O 1
ATOM 893 N N . VAL A 1 112 ? -6.767 15.301 9.245 1.00 75.19 112 VAL A N 1
ATOM 894 C CA . VAL A 1 112 ? -8.159 15.789 9.299 1.00 75.19 112 VAL A CA 1
ATOM 895 C C . VAL A 1 112 ? -8.511 16.660 8.090 1.00 75.19 112 VAL A C 1
ATOM 897 O O . VAL A 1 112 ? -9.657 16.652 7.657 1.00 75.19 112 VAL A O 1
ATOM 900 N N . ALA A 1 113 ? -7.545 17.417 7.564 1.00 73.25 113 ALA A N 1
ATOM 901 C CA . ALA A 1 113 ? -7.782 18.401 6.509 1.00 73.25 113 ALA A CA 1
ATOM 902 C C . ALA A 1 113 ? -7.926 17.762 5.118 1.00 73.25 113 ALA A C 1
ATOM 904 O O . ALA A 1 113 ? -8.893 18.049 4.420 1.00 73.25 113 ALA A O 1
ATOM 905 N N . ASP A 1 114 ? -6.996 16.875 4.755 1.00 70.62 114 ASP A N 1
ATOM 906 C CA . ASP A 1 114 ? -6.874 16.348 3.386 1.00 70.62 114 ASP A CA 1
ATOM 907 C C . ASP A 1 114 ? -7.167 14.847 3.292 1.00 70.62 114 ASP A C 1
ATOM 909 O O . ASP A 1 114 ? -7.011 14.240 2.236 1.00 70.62 114 ASP A O 1
ATOM 913 N N . GLU A 1 115 ? -7.559 14.230 4.411 1.00 83.25 115 GLU A N 1
ATOM 914 C CA . GLU A 1 115 ? -7.756 12.782 4.522 1.00 83.25 115 GLU A CA 1
ATOM 915 C C . GLU A 1 115 ? -6.525 11.983 4.065 1.00 83.25 115 GLU A C 1
ATOM 917 O O . GLU A 1 115 ? -6.621 10.854 3.577 1.00 83.25 115 GLU A O 1
ATOM 922 N N . GLU A 1 116 ? -5.344 12.575 4.244 1.00 88.56 116 GLU A N 1
ATOM 923 C CA . GLU A 1 116 ? -4.085 11.985 3.833 1.00 88.56 116 GLU A CA 1
ATOM 924 C C . GLU A 1 116 ? -3.708 10.847 4.778 1.00 88.56 116 GLU A C 1
ATOM 926 O O . GLU A 1 116 ? -3.722 11.011 5.996 1.00 88.56 116 GLU A O 1
ATOM 931 N N . VAL A 1 117 ? -3.314 9.709 4.215 1.00 93.69 117 VAL A N 1
ATOM 932 C CA . VAL A 1 117 ? -2.759 8.580 4.956 1.00 93.69 117 VAL A CA 1
ATOM 933 C C . VAL A 1 117 ? -1.248 8.749 5.062 1.00 93.69 117 VAL A C 1
ATOM 935 O O . VAL A 1 117 ? -0.531 8.685 4.060 1.00 93.69 117 VAL A O 1
ATOM 938 N N . LEU A 1 118 ? -0.760 8.890 6.288 1.00 95.69 118 LEU A N 1
ATOM 939 C CA . LEU A 1 118 ? 0.656 8.914 6.632 1.00 95.69 118 LEU A CA 1
ATOM 940 C C . LEU A 1 118 ? 1.077 7.560 7.197 1.00 95.69 118 LEU A C 1
ATOM 942 O O . LEU A 1 118 ? 0.339 6.945 7.964 1.00 95.69 118 LEU A O 1
ATOM 946 N N . PHE A 1 119 ? 2.290 7.122 6.871 1.00 97.81 119 PHE A N 1
ATOM 947 C CA . PHE A 1 119 ? 2.930 5.995 7.544 1.00 97.81 119 PHE A CA 1
ATOM 948 C C . PHE A 1 119 ? 3.892 6.510 8.619 1.00 97.81 119 PHE A C 1
ATOM 950 O O . PHE A 1 119 ? 4.847 7.229 8.313 1.00 97.81 119 PHE A O 1
ATOM 957 N N . LEU A 1 120 ? 3.634 6.143 9.873 1.00 97.88 120 LEU A N 1
ATOM 958 C CA . LEU A 1 120 ? 4.484 6.421 11.023 1.00 97.88 120 LEU A CA 1
ATOM 959 C C . LEU A 1 120 ? 5.514 5.300 11.180 1.00 97.88 120 LEU A C 1
ATOM 961 O O . LEU A 1 120 ? 5.190 4.173 11.571 1.00 97.88 120 LEU A O 1
ATOM 965 N N . ARG A 1 121 ? 6.767 5.644 10.897 1.00 96.31 121 ARG A N 1
ATOM 966 C CA . ARG A 1 121 ? 7.925 4.763 11.043 1.00 96.31 121 ARG A CA 1
ATOM 967 C C . ARG A 1 121 ? 8.260 4.509 12.507 1.00 96.31 121 ARG A C 1
ATOM 969 O O . ARG A 1 121 ? 7.865 5.260 13.402 1.00 96.31 121 ARG A O 1
ATOM 976 N N . ARG A 1 122 ? 9.082 3.488 12.757 1.00 94.62 122 ARG A N 1
ATOM 977 C CA . ARG A 1 122 ? 9.552 3.152 14.117 1.00 94.62 122 ARG A CA 1
ATOM 978 C C . ARG A 1 122 ? 10.404 4.242 14.762 1.00 94.62 122 ARG A C 1
ATOM 980 O O . ARG A 1 122 ? 10.414 4.342 15.983 1.00 94.62 122 ARG A O 1
ATOM 987 N N . ASP A 1 123 ? 11.101 5.044 13.961 1.00 94.56 123 ASP A N 1
ATOM 988 C CA . ASP A 1 123 ? 11.899 6.186 14.425 1.00 94.56 123 ASP A CA 1
ATOM 989 C C . ASP A 1 123 ? 11.056 7.452 14.685 1.00 94.56 123 ASP A C 1
ATOM 991 O O . ASP A 1 123 ? 11.601 8.505 15.012 1.00 94.56 123 ASP A O 1
ATOM 995 N N . GLY A 1 124 ? 9.727 7.362 14.547 1.00 94.94 124 GLY A N 1
ATOM 996 C CA . GLY A 1 124 ? 8.792 8.465 14.762 1.00 94.94 124 GLY A CA 1
ATOM 997 C C . GLY A 1 124 ? 8.678 9.433 13.584 1.00 94.94 124 GLY A C 1
ATOM 998 O O . GLY A 1 124 ? 7.888 10.379 13.652 1.00 94.94 124 GLY A O 1
ATOM 999 N N . LYS A 1 125 ? 9.429 9.219 12.495 1.00 96.88 125 LYS A N 1
ATOM 1000 C CA . LYS A 1 125 ? 9.290 10.020 11.278 1.00 96.88 125 LYS A CA 1
ATOM 1001 C C . LYS A 1 125 ? 8.062 9.581 10.481 1.00 96.88 125 LYS A C 1
ATOM 1003 O O . LYS A 1 125 ? 7.626 8.431 10.533 1.00 96.88 125 LYS A O 1
ATOM 1008 N N . ARG A 1 126 ? 7.510 10.522 9.720 1.00 96.88 126 ARG A N 1
ATOM 1009 C CA . ARG A 1 126 ? 6.316 10.320 8.894 1.00 96.88 126 ARG A CA 1
ATOM 1010 C C . ARG A 1 126 ? 6.703 10.236 7.428 1.00 96.88 126 ARG A C 1
ATOM 1012 O O . ARG A 1 126 ? 7.593 10.956 6.989 1.00 96.88 126 ARG A O 1
ATOM 1019 N N . VAL A 1 127 ? 6.021 9.361 6.700 1.00 97.38 127 VAL A N 1
ATOM 1020 C CA . VAL A 1 127 ? 6.064 9.275 5.238 1.00 97.38 127 VAL A CA 1
ATOM 1021 C C . VAL A 1 127 ? 4.673 9.598 4.712 1.00 97.38 127 VAL A C 1
ATOM 1023 O O . VAL A 1 127 ? 3.700 8.963 5.129 1.00 97.38 127 VAL A O 1
ATOM 1026 N N . HIS A 1 128 ? 4.588 10.546 3.783 1.00 95.12 128 HIS A N 1
ATOM 1027 C CA . HIS A 1 128 ? 3.350 10.940 3.109 1.00 95.12 128 HIS A CA 1
ATOM 1028 C C . HIS A 1 128 ? 2.877 9.846 2.132 1.00 95.12 128 HIS A C 1
ATOM 1030 O O . HIS A 1 128 ? 3.130 9.898 0.927 1.00 95.12 128 HIS A O 1
ATOM 1036 N N . LEU A 1 129 ? 2.253 8.785 2.663 1.00 95.00 129 LEU A N 1
ATOM 1037 C CA . LEU A 1 129 ? 2.034 7.520 1.955 1.00 95.00 129 LEU A CA 1
ATOM 1038 C C . LEU A 1 129 ? 1.010 7.650 0.825 1.00 95.00 129 LEU A C 1
ATOM 1040 O O . LEU A 1 129 ? 1.338 7.324 -0.317 1.00 95.00 129 LEU A O 1
ATOM 1044 N N . SER A 1 130 ? -0.210 8.116 1.111 1.00 92.69 130 SER A N 1
ATOM 1045 C CA . SER A 1 130 ? -1.233 8.276 0.066 1.00 92.69 130 SER A CA 1
ATOM 1046 C C . SER A 1 130 ? -0.836 9.341 -0.949 1.00 92.69 130 SER A C 1
ATOM 1048 O O . SER A 1 130 ? -1.097 9.173 -2.139 1.00 92.69 130 SER A O 1
ATOM 1050 N N . PHE A 1 131 ? -0.151 10.400 -0.511 1.00 90.44 131 PHE A N 1
ATOM 1051 C CA . PHE A 1 131 ? 0.351 11.419 -1.421 1.00 90.44 131 PHE A CA 1
ATOM 1052 C C . PHE A 1 131 ? 1.425 10.883 -2.359 1.00 90.44 131 PHE A C 1
ATOM 1054 O O . PHE A 1 131 ? 1.355 11.083 -3.567 1.00 90.44 131 PHE A O 1
ATOM 1061 N N . ALA A 1 132 ? 2.401 10.145 -1.841 1.00 93.62 132 ALA A N 1
ATOM 1062 C CA . ALA A 1 132 ? 3.489 9.641 -2.663 1.00 93.62 132 ALA A CA 1
ATOM 1063 C C . ALA A 1 132 ? 3.099 8.433 -3.541 1.00 93.62 132 ALA A C 1
ATOM 1065 O O . ALA A 1 132 ? 3.686 8.255 -4.609 1.00 93.62 132 ALA A O 1
ATOM 1066 N N . LEU A 1 133 ? 2.136 7.604 -3.116 1.00 93.19 133 LEU A N 1
ATOM 1067 C CA . LEU A 1 133 ? 1.641 6.465 -3.905 1.00 93.19 133 LEU A CA 1
ATOM 1068 C C . LEU A 1 133 ? 0.612 6.863 -4.958 1.00 93.19 133 LEU A C 1
ATOM 1070 O O . LEU A 1 133 ? 0.606 6.280 -6.044 1.00 93.19 133 LEU A O 1
ATOM 1074 N N . TRP A 1 134 ? -0.278 7.795 -4.618 1.00 91.62 134 TRP A N 1
ATOM 1075 C CA . TRP A 1 134 ? -1.476 8.054 -5.405 1.00 91.62 134 TRP A CA 1
ATOM 1076 C C . TRP A 1 134 ? -1.598 9.486 -5.915 1.00 91.62 134 TRP A C 1
ATOM 1078 O O . TRP A 1 134 ? -2.503 9.698 -6.695 1.00 91.62 134 TRP A O 1
ATOM 1088 N N . ASP A 1 135 ? -0.681 10.405 -5.584 1.00 80.75 135 ASP A N 1
ATOM 1089 C CA . ASP A 1 135 ? -0.705 11.863 -5.853 1.00 80.75 135 ASP A CA 1
ATOM 1090 C C . ASP A 1 135 ? -1.544 12.728 -4.901 1.00 80.75 135 ASP A C 1
ATOM 1092 O O . ASP A 1 135 ? -1.620 13.935 -5.104 1.00 80.75 135 ASP A O 1
ATOM 1096 N N . GLY A 1 136 ? -2.105 12.160 -3.829 1.00 62.72 136 GLY A N 1
ATOM 1097 C CA . GLY A 1 136 ? -2.563 12.893 -2.630 1.00 62.72 136 GLY A CA 1
ATOM 1098 C C . GLY A 1 136 ? -3.389 14.158 -2.829 1.00 62.72 136 GLY A C 1
ATOM 1099 O O . GLY A 1 136 ? -3.363 15.028 -1.966 1.00 62.72 136 GLY A O 1
ATOM 1100 N N . SER A 1 137 ? -4.109 14.282 -3.937 1.00 44.94 137 SER A N 1
ATOM 1101 C CA . SER A 1 137 ? -4.979 15.418 -4.181 1.00 44.94 137 SER A CA 1
ATOM 1102 C C . SER A 1 137 ? -6.412 15.081 -3.791 1.00 44.94 137 SER A C 1
ATOM 1104 O O . SER A 1 137 ? -6.868 13.941 -3.897 1.00 44.94 137 SER A O 1
ATOM 1106 N N . THR A 1 138 ? -7.146 16.133 -3.447 1.00 47.84 138 THR A N 1
ATOM 1107 C CA . THR A 1 138 ? -8.601 16.234 -3.249 1.00 47.84 138 THR A CA 1
ATOM 1108 C C . THR A 1 138 ? -9.479 15.610 -4.352 1.00 47.84 138 THR A C 1
ATOM 1110 O O . THR A 1 138 ? -10.700 15.623 -4.234 1.00 47.84 138 THR A O 1
ATOM 1113 N N . THR A 1 139 ? -8.895 15.057 -5.421 1.00 52.28 139 THR A N 1
ATOM 1114 C CA . THR A 1 139 ? -9.585 14.348 -6.513 1.00 52.28 139 THR A CA 1
ATOM 1115 C C . THR A 1 139 ? -9.528 12.822 -6.414 1.00 52.28 139 THR A C 1
ATOM 1117 O O . THR A 1 139 ? -10.184 12.148 -7.205 1.00 52.28 139 THR A O 1
ATOM 1120 N N . LEU A 1 140 ? -8.732 12.253 -5.507 1.00 62.44 140 LEU A N 1
ATOM 1121 C CA . LEU A 1 140 ? -8.605 10.804 -5.367 1.00 62.44 140 LEU A CA 1
ATOM 1122 C C . LEU A 1 140 ? -9.421 10.355 -4.164 1.00 62.44 140 LEU A C 1
ATOM 1124 O O . LEU A 1 140 ? -9.048 10.624 -3.027 1.00 62.44 140 LEU A O 1
ATOM 1128 N N . ASP A 1 141 ? -10.528 9.663 -4.430 1.00 78.69 141 ASP A N 1
ATOM 1129 C CA . ASP A 1 141 ? -11.422 9.092 -3.420 1.00 78.69 141 ASP A CA 1
ATOM 1130 C C . ASP A 1 141 ? -10.725 7.960 -2.637 1.00 78.69 141 ASP A C 1
ATOM 1132 O O . ASP A 1 141 ? -11.050 6.772 -2.790 1.00 78.69 141 ASP A O 1
ATOM 1136 N N . VAL A 1 142 ? -9.736 8.309 -1.801 1.00 89.75 142 VAL A N 1
ATOM 1137 C CA . VAL A 1 142 ? -9.101 7.367 -0.879 1.00 89.75 142 VAL A CA 1
ATOM 1138 C C . VAL A 1 142 ? -10.206 6.789 -0.012 1.00 89.75 142 VAL A C 1
ATOM 1140 O O . VAL A 1 142 ? -10.955 7.490 0.667 1.00 89.75 142 VAL A O 1
ATOM 1143 N N . THR A 1 143 ? -10.343 5.475 -0.083 1.00 92.56 143 THR A N 1
ATOM 1144 C CA . THR A 1 143 ? -11.391 4.749 0.612 1.00 92.56 143 THR A CA 1
ATOM 1145 C C . THR A 1 143 ? -10.768 3.959 1.745 1.00 92.56 143 THR A C 1
ATOM 1147 O O . THR A 1 143 ? -9.837 3.178 1.536 1.00 92.56 143 THR A O 1
ATOM 1150 N N . ARG A 1 144 ? -11.303 4.132 2.952 1.00 94.81 144 ARG A N 1
ATOM 1151 C CA . ARG A 1 144 ? -10.955 3.314 4.106 1.00 94.81 144 ARG A CA 1
ATOM 1152 C C . ARG A 1 144 ? -11.575 1.934 3.940 1.00 94.81 144 ARG A C 1
ATOM 1154 O O . ARG A 1 144 ? -12.795 1.796 3.842 1.00 94.81 144 ARG A O 1
ATOM 1161 N N . LEU A 1 145 ? -10.739 0.909 3.927 1.00 96.94 145 LEU A N 1
ATOM 1162 C CA . LEU A 1 145 ? -11.196 -0.470 3.970 1.00 96.94 145 LEU A CA 1
ATOM 1163 C C . LEU A 1 145 ? -11.493 -0.827 5.423 1.00 96.94 145 LEU A C 1
ATOM 1165 O O . LEU A 1 145 ? -10.644 -0.640 6.299 1.00 96.94 145 LEU A O 1
ATOM 1169 N N . VAL A 1 146 ? -12.686 -1.354 5.673 1.00 96.62 146 VAL A N 1
ATOM 1170 C CA . VAL A 1 146 ? -13.144 -1.709 7.018 1.00 96.62 146 VAL A CA 1
ATOM 1171 C C . VAL A 1 146 ? -13.712 -3.122 7.041 1.00 96.62 146 VAL A C 1
ATOM 1173 O O . VAL A 1 146 ? -14.290 -3.594 6.061 1.00 96.62 146 VAL A O 1
ATOM 1176 N N . ARG A 1 147 ? -13.556 -3.794 8.179 1.00 94.19 147 ARG A N 1
ATOM 1177 C CA . ARG A 1 147 ? -14.253 -5.044 8.499 1.00 94.19 147 ARG A CA 1
ATOM 1178 C C . ARG A 1 147 ? -14.870 -4.950 9.885 1.00 94.19 147 ARG A C 1
ATOM 1180 O O . ARG A 1 147 ? -14.350 -4.230 10.736 1.00 94.19 147 ARG A O 1
ATOM 1187 N N . ASP A 1 148 ? -15.907 -5.735 10.126 1.00 92.62 148 ASP A N 1
ATOM 1188 C CA . ASP A 1 148 ? -16.440 -5.910 11.473 1.00 92.62 148 ASP A CA 1
ATOM 1189 C C . ASP A 1 148 ? -15.663 -7.010 12.204 1.00 92.62 148 ASP A C 1
ATOM 1191 O O . ASP A 1 148 ? -15.303 -8.046 11.638 1.00 92.62 148 ASP A O 1
ATOM 1195 N N . GLU A 1 149 ? -15.361 -6.774 13.475 1.00 88.62 149 GLU A N 1
ATOM 1196 C CA . GLU A 1 149 ? -14.834 -7.790 14.372 1.00 88.62 149 GLU A CA 1
ATOM 1197 C C . GLU A 1 149 ? -15.975 -8.719 14.810 1.00 88.62 149 GLU A C 1
ATOM 1199 O O . GLU A 1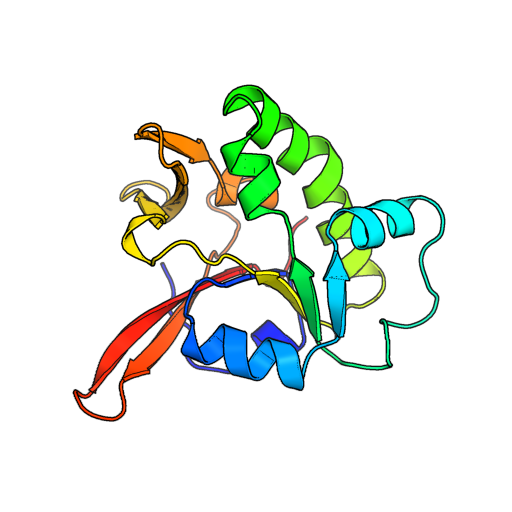 149 ? -16.892 -8.255 15.491 1.00 88.62 149 GLU A O 1
ATOM 1204 N N . PRO A 1 150 ? -15.936 -10.027 14.483 1.00 81.88 150 PRO A N 1
ATOM 1205 C CA . PRO A 1 150 ? -17.078 -10.919 14.708 1.00 81.88 150 PRO A CA 1
ATOM 1206 C C . PRO A 1 150 ? -17.539 -11.013 16.168 1.00 81.88 150 PRO A C 1
ATOM 1208 O O . PRO A 1 150 ? -18.702 -11.290 16.430 1.00 81.88 150 PRO A O 1
ATOM 1211 N N . GLN A 1 151 ? -16.623 -10.810 17.119 1.00 83.31 151 GLN A N 1
ATOM 1212 C CA . GLN A 1 151 ? -16.874 -11.000 18.550 1.00 83.31 151 GLN A CA 1
ATOM 1213 C C . GLN A 1 151 ? -17.436 -9.750 19.232 1.00 83.31 151 GLN A C 1
ATOM 1215 O O . GLN A 1 151 ? -18.210 -9.865 20.176 1.00 83.31 151 GLN A O 1
ATOM 1220 N N . THR A 1 152 ? -17.039 -8.560 18.779 1.00 87.81 152 THR A N 1
ATOM 1221 C CA . THR A 1 152 ? -17.362 -7.288 19.447 1.00 87.81 152 THR A CA 1
ATOM 1222 C C . THR A 1 152 ? -18.270 -6.394 18.605 1.00 87.81 152 THR A C 1
ATOM 1224 O O . THR A 1 152 ? -18.790 -5.404 19.114 1.00 87.81 152 THR A O 1
ATOM 1227 N N . GLY A 1 153 ? -18.437 -6.697 17.311 1.00 86.12 153 GLY A N 1
ATOM 1228 C CA . GLY A 1 153 ? -19.094 -5.817 16.343 1.00 86.12 153 GLY A CA 1
ATOM 1229 C C . GLY A 1 153 ? -18.316 -4.525 16.071 1.00 86.12 153 GLY A C 1
ATOM 1230 O O . GLY A 1 153 ? -18.822 -3.621 15.408 1.00 86.12 153 GLY A O 1
ATOM 1231 N N . ARG A 1 154 ? -17.090 -4.401 16.597 1.00 90.00 154 ARG A N 1
ATOM 1232 C CA . ARG A 1 154 ? -16.255 -3.221 16.408 1.00 90.00 154 ARG A CA 1
ATOM 1233 C C . ARG A 1 154 ? -15.773 -3.157 14.963 1.00 90.00 154 ARG A C 1
ATOM 1235 O O . ARG A 1 154 ? -15.264 -4.137 14.426 1.00 90.00 154 ARG A O 1
ATOM 1242 N N . ARG A 1 155 ? -15.836 -1.965 14.374 1.00 91.75 155 ARG A N 1
ATOM 1243 C CA . ARG A 1 155 ? -15.212 -1.692 13.077 1.00 91.75 155 ARG A CA 1
ATOM 1244 C C . ARG A 1 155 ? -13.698 -1.619 13.220 1.00 91.75 155 ARG A C 1
ATOM 1246 O O . ARG A 1 155 ? -13.177 -0.906 14.080 1.00 91.75 155 ARG A O 1
ATOM 1253 N N . ILE A 1 156 ? -13.006 -2.353 12.363 1.00 93.56 156 ILE A N 1
ATOM 1254 C CA . ILE A 1 156 ? -11.550 -2.400 12.288 1.00 93.56 156 ILE A CA 1
ATOM 1255 C C . ILE A 1 156 ? -11.135 -1.872 10.924 1.00 93.56 156 ILE A C 1
ATOM 1257 O O . ILE A 1 156 ? -11.583 -2.385 9.894 1.00 93.56 156 ILE A O 1
ATOM 1261 N N . THR A 1 157 ? -10.264 -0.865 10.917 1.00 96.19 157 THR A N 1
ATOM 1262 C CA . THR A 1 157 ? -9.615 -0.421 9.686 1.00 96.19 157 THR A CA 1
ATOM 1263 C C . THR A 1 157 ? -8.628 -1.487 9.252 1.00 96.19 157 THR A C 1
ATOM 1265 O O . THR A 1 157 ? -7.751 -1.878 10.020 1.00 96.19 157 THR A O 1
ATOM 1268 N N . VAL A 1 158 ? -8.754 -1.954 8.014 1.00 97.00 158 VAL A N 1
ATOM 1269 C CA . VAL A 1 158 ? -7.852 -2.980 7.473 1.00 97.00 158 VAL A CA 1
ATOM 1270 C C . VAL A 1 158 ? -6.829 -2.419 6.501 1.00 97.00 158 VAL A C 1
ATOM 1272 O O . VAL A 1 158 ? -5.802 -3.055 6.256 1.00 97.00 158 VAL A O 1
ATOM 1275 N N . GLY A 1 159 ? -7.108 -1.244 5.941 1.00 97.31 159 GLY A N 1
ATOM 1276 C CA . GLY A 1 159 ? -6.289 -0.652 4.904 1.00 97.31 159 GLY A CA 1
ATOM 1277 C C . GLY A 1 159 ? -6.922 0.563 4.241 1.00 97.31 159 GLY A C 1
ATOM 1278 O O . GLY A 1 159 ? -7.982 1.044 4.645 1.00 97.31 159 GLY A O 1
ATOM 1279 N N . TYR A 1 160 ? -6.273 1.011 3.174 1.00 96.31 160 TYR A N 1
ATOM 1280 C CA . TYR A 1 160 ? -6.692 2.138 2.348 1.00 96.31 160 TYR A CA 1
ATOM 1281 C C . TYR A 1 160 ? -6.611 1.761 0.876 1.00 96.31 160 TYR A C 1
ATOM 1283 O O . TYR A 1 160 ? -5.718 1.014 0.474 1.00 96.31 160 TYR A O 1
ATOM 1291 N N . HIS A 1 161 ? -7.540 2.273 0.079 1.00 95.50 161 HIS A N 1
ATOM 1292 C CA . HIS A 1 161 ? -7.729 1.869 -1.305 1.00 95.50 161 HIS A CA 1
ATOM 1293 C C . HIS A 1 161 ? -7.968 3.063 -2.224 1.00 95.50 161 HIS A C 1
ATOM 1295 O O . HIS A 1 161 ? -8.710 3.979 -1.875 1.00 95.50 161 HIS A O 1
ATOM 1301 N N . VAL A 1 162 ? -7.409 2.988 -3.431 1.00 93.62 162 VAL A N 1
ATOM 1302 C CA . VAL A 1 162 ? -7.725 3.878 -4.549 1.00 93.62 162 VAL A CA 1
ATOM 1303 C C . VAL A 1 162 ? -8.045 3.037 -5.783 1.00 93.62 162 VAL A C 1
ATOM 1305 O O . VAL A 1 162 ? -7.234 2.217 -6.228 1.00 93.62 162 VAL A O 1
ATOM 1308 N N . ALA A 1 163 ? -9.238 3.247 -6.342 1.00 91.44 163 ALA A N 1
ATOM 1309 C CA . ALA A 1 163 ? -9.760 2.449 -7.453 1.00 91.44 163 ALA A CA 1
ATOM 1310 C C . ALA A 1 163 ? -9.027 2.711 -8.775 1.00 91.44 163 ALA A C 1
ATOM 1312 O O . ALA A 1 163 ? -8.888 1.804 -9.601 1.00 91.44 163 ALA A O 1
ATOM 1313 N N . ARG A 1 164 ? -8.575 3.951 -8.982 1.00 88.31 164 ARG A N 1
ATOM 1314 C CA . ARG A 1 164 ? -7.803 4.365 -10.150 1.00 88.31 164 ARG A CA 1
ATOM 1315 C C . ARG A 1 164 ? -6.948 5.575 -9.805 1.00 88.31 164 ARG A C 1
ATOM 1317 O O . ARG A 1 164 ? -7.434 6.478 -9.133 1.00 88.31 164 ARG A O 1
ATOM 1324 N N . ILE A 1 165 ? -5.716 5.585 -10.292 1.00 84.06 165 ILE A N 1
ATOM 1325 C CA . ILE A 1 165 ? -4.873 6.783 -10.313 1.00 84.06 165 ILE A CA 1
ATOM 1326 C C . ILE A 1 165 ? -4.653 7.224 -11.761 1.00 84.06 165 ILE A C 1
ATOM 1328 O O . ILE A 1 165 ? -4.657 6.383 -12.667 1.00 84.06 165 ILE A O 1
ATOM 1332 N N . SER A 1 166 ? -4.539 8.537 -11.962 1.00 67.69 166 SER A N 1
ATOM 1333 C CA . SER A 1 166 ? -4.321 9.168 -13.271 1.00 67.69 166 SER A CA 1
ATOM 1334 C C . SER A 1 166 ? -2.846 9.437 -13.533 1.00 67.69 166 SER A C 1
ATOM 1336 O O . SER A 1 166 ? -2.098 9.686 -12.559 1.00 67.69 166 SER A O 1
#